Protein AF-A0A078GFH9-F1 (afdb_monomer)

Sequence (104 aa):
MNLLRPFNVSLSLSLSLSLSLSLVSSLVFETIARINPNSAETLALSGKIRVDRMDQQPEPVTYVCGDCGQENTLKSGDVIQCRECGYRILYKKRTRRVVQYEAR

InterPro domains:
  IPR006591 RNA polymerase archaeal subunit P/eukaryotic subunit RPABC4 [PF03604] (63-94)
  IPR006591 RNA polymerase archaeal subunit P/eukaryotic subunit RPABC4 [SM00659] (61-104)
  IPR029040 RNA polymerase subunit RPABC4/transcription elongation factor Spt4 [SSF63393] (60-104)
  IPR039747 DNA-directed RNA polymerases I, II, and III subunit RPABC4 [PTHR12056] (54-104)

pLDDT: mean 76.41, std 17.41, range [43.25, 97.69]

Nearest PDB structures (foldseek)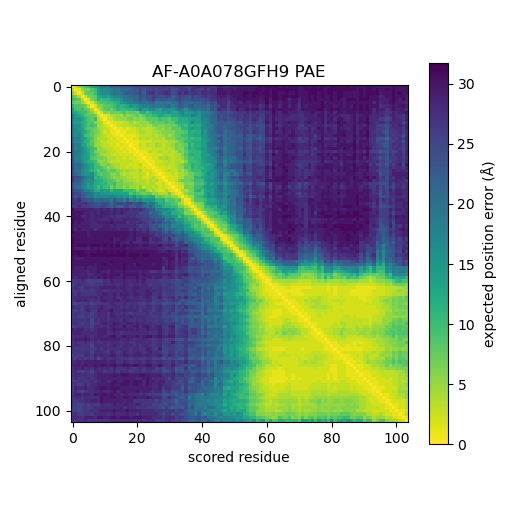:
  7oo3-assembly1_L  TM=8.699E-01  e=2.683E-05  Sus scrofa
  7fji-assembly1_L  TM=8.784E-01  e=6.202E-05  Homo sapiens
  7b0y-assembly1_L  TM=8.665E-01  e=6.202E-05  Sus scrofa domesticus
  7pks-assembly1_L  TM=8.428E-01  e=7.055E-05  Sus scrofa domesticus
  7d59-assembly1_L  TM=7.965E-01  e=1.039E-04  Homo sapiens

Structure (mmCIF, N/CA/C/O backbone):
data_AF-A0A078GFH9-F1
#
_entry.id   AF-A0A078GFH9-F1
#
loop_
_atom_site.group_PDB
_atom_site.id
_atom_site.type_symbol
_atom_site.label_atom_id
_atom_site.label_alt_id
_atom_site.label_comp_id
_atom_site.label_asym_id
_atom_site.label_entity_id
_atom_site.label_seq_id
_atom_site.pdbx_PDB_ins_code
_atom_site.Cartn_x
_atom_site.Cartn_y
_atom_site.Cartn_z
_atom_site.occupancy
_atom_site.B_iso_or_equiv
_atom_site.auth_seq_id
_atom_site.auth_comp_id
_atom_site.auth_asym_id
_atom_site.auth_atom_id
_atom_site.pdbx_PDB_model_num
ATOM 1 N N . MET A 1 1 ? 48.111 67.681 11.570 1.00 44.59 1 MET A N 1
ATOM 2 C CA . MET A 1 1 ? 46.868 66.882 11.450 1.00 44.59 1 MET A CA 1
ATOM 3 C C . MET A 1 1 ? 46.186 67.388 10.182 1.00 44.59 1 MET A C 1
ATOM 5 O O . MET A 1 1 ? 45.877 68.560 10.150 1.00 44.59 1 MET A O 1
ATOM 9 N N . ASN A 1 2 ? 46.042 66.696 9.059 1.00 43.25 2 ASN A N 1
ATOM 10 C CA . ASN A 1 2 ? 46.056 65.275 8.758 1.00 43.25 2 ASN A CA 1
ATOM 11 C C . ASN A 1 2 ? 46.515 65.069 7.304 1.00 43.25 2 ASN A C 1
ATOM 13 O O . ASN A 1 2 ? 46.281 65.910 6.441 1.00 43.25 2 ASN A O 1
ATOM 17 N N . LEU A 1 3 ? 47.171 63.934 7.075 1.00 46.81 3 LEU A N 1
ATOM 18 C CA . LEU A 1 3 ? 47.608 63.417 5.780 1.00 46.81 3 LEU A CA 1
ATOM 19 C C . LEU A 1 3 ? 46.393 62.932 4.967 1.00 46.81 3 LEU A C 1
ATOM 21 O O . LEU A 1 3 ? 45.653 62.073 5.446 1.00 46.81 3 LEU A O 1
ATOM 25 N N . LEU A 1 4 ? 46.207 63.421 3.738 1.00 49.06 4 LEU A N 1
ATOM 26 C CA . LEU A 1 4 ? 45.232 62.876 2.782 1.00 49.06 4 LEU A CA 1
ATOM 27 C C . LEU A 1 4 ? 45.896 61.746 1.972 1.00 49.06 4 LEU A C 1
ATOM 29 O O . LEU A 1 4 ? 46.845 61.978 1.228 1.00 49.06 4 LEU A O 1
ATOM 33 N N . ARG A 1 5 ? 45.427 60.506 2.175 1.00 56.47 5 ARG A N 1
ATOM 34 C CA . ARG A 1 5 ? 45.874 59.279 1.484 1.00 56.47 5 ARG A CA 1
ATOM 35 C C . ARG A 1 5 ? 45.098 59.047 0.171 1.00 56.47 5 ARG A C 1
ATOM 37 O O . ARG A 1 5 ? 43.948 59.475 0.079 1.00 56.47 5 ARG A O 1
ATOM 44 N N . PRO A 1 6 ? 45.677 58.328 -0.813 1.00 53.16 6 PRO A N 1
ATOM 45 C CA . PRO A 1 6 ? 45.021 58.014 -2.083 1.00 53.16 6 PRO A CA 1
ATOM 46 C C . PRO A 1 6 ? 43.909 56.971 -1.891 1.00 53.16 6 PRO A C 1
ATOM 48 O O . PRO A 1 6 ? 44.132 55.914 -1.296 1.00 53.16 6 PRO A O 1
ATOM 51 N N . PHE A 1 7 ? 42.708 57.255 -2.402 1.00 56.31 7 PHE A N 1
ATOM 52 C CA . PHE A 1 7 ? 41.616 56.282 -2.454 1.00 56.31 7 PHE A CA 1
ATOM 53 C C . PHE A 1 7 ? 41.973 55.150 -3.433 1.00 56.31 7 PHE A C 1
ATOM 55 O O . PHE A 1 7 ? 42.404 55.369 -4.563 1.00 56.31 7 PHE A O 1
ATOM 62 N N . ASN A 1 8 ? 41.864 53.922 -2.936 1.00 61.19 8 ASN A N 1
ATOM 63 C CA . ASN A 1 8 ? 42.516 52.719 -3.438 1.00 61.19 8 ASN A CA 1
ATOM 64 C C . ASN A 1 8 ? 41.754 52.103 -4.635 1.00 61.19 8 ASN A C 1
ATOM 66 O O . ASN A 1 8 ? 40.836 51.308 -4.448 1.00 61.19 8 ASN A O 1
ATOM 70 N N . VAL A 1 9 ? 42.132 52.473 -5.865 1.00 59.12 9 VAL A N 1
ATOM 71 C CA . VAL A 1 9 ? 41.532 51.983 -7.131 1.00 59.12 9 VAL A CA 1
ATOM 72 C C . VAL A 1 9 ? 41.689 50.461 -7.310 1.00 59.12 9 VAL A C 1
ATOM 74 O O . VAL A 1 9 ? 40.844 49.809 -7.917 1.00 59.12 9 VAL A O 1
ATOM 77 N N . SER A 1 10 ? 42.729 49.857 -6.729 1.00 61.00 10 SER A N 1
ATOM 78 C CA . SER A 1 10 ? 42.951 48.404 -6.774 1.00 61.00 10 SER A CA 1
ATOM 79 C C . SER A 1 10 ? 41.939 47.614 -5.939 1.00 61.00 10 SER A C 1
ATOM 81 O O . SER A 1 10 ? 41.643 46.464 -6.262 1.00 61.00 10 SER A O 1
ATOM 83 N N . LEU A 1 11 ? 41.388 48.218 -4.880 1.00 61.41 11 LEU A N 1
ATOM 84 C CA . LEU A 1 11 ? 40.386 47.585 -4.022 1.00 61.41 11 LEU A CA 1
ATOM 85 C C . LEU A 1 11 ? 38.989 47.593 -4.662 1.00 61.41 11 LEU A C 1
ATOM 87 O O . LEU A 1 11 ? 38.220 46.657 -4.474 1.00 61.41 11 LEU A O 1
ATOM 91 N N . SER A 1 12 ? 38.656 48.623 -5.447 1.00 67.38 12 SER A N 1
ATOM 92 C CA . SER A 1 12 ? 37.383 48.670 -6.178 1.00 67.38 12 SER A CA 1
ATOM 93 C C . SER A 1 12 ? 37.382 47.739 -7.394 1.00 67.38 12 SER A C 1
ATOM 95 O O . SER A 1 12 ? 36.368 47.090 -7.655 1.00 67.38 12 SER A O 1
ATOM 97 N N . LEU A 1 13 ? 38.517 47.614 -8.096 1.00 66.31 13 LEU A N 1
ATOM 98 C CA . LEU A 1 13 ? 38.673 46.689 -9.225 1.00 66.31 13 LEU A CA 1
ATOM 99 C C . LEU A 1 13 ? 38.635 45.211 -8.796 1.00 66.31 13 LEU A C 1
ATOM 101 O O . LEU A 1 13 ? 38.121 44.370 -9.526 1.00 66.31 13 LEU A O 1
ATOM 105 N N . SER A 1 14 ? 39.154 44.879 -7.611 1.00 72.38 14 SER A N 1
ATOM 106 C CA . SER A 1 14 ? 39.112 43.509 -7.080 1.00 72.38 14 SER A CA 1
ATOM 107 C C . SER A 1 14 ? 37.718 43.120 -6.574 1.00 72.38 14 SER A C 1
ATOM 109 O O . SER A 1 14 ? 37.273 41.987 -6.790 1.00 72.38 14 SER A O 1
ATOM 111 N N . LEU A 1 15 ? 36.981 44.062 -5.974 1.00 72.88 15 LEU A N 1
ATOM 112 C CA . LEU A 1 15 ? 35.581 43.838 -5.612 1.00 72.88 15 LEU A CA 1
ATOM 113 C C . LEU A 1 15 ? 34.701 43.649 -6.859 1.00 72.88 15 LEU A C 1
ATOM 115 O O . LEU A 1 15 ? 33.892 42.728 -6.889 1.00 72.88 15 LEU A O 1
ATOM 119 N N . SER A 1 16 ? 34.881 44.435 -7.924 1.00 77.88 16 SER A N 1
ATOM 120 C CA . SER A 1 16 ? 34.088 44.261 -9.153 1.00 77.88 16 SER A CA 1
ATOM 121 C C . SER A 1 16 ? 34.410 42.958 -9.902 1.00 77.88 16 SER A C 1
ATOM 123 O O . SER A 1 16 ? 33.491 42.286 -10.383 1.00 77.88 16 SER A O 1
ATOM 125 N N . LEU A 1 17 ? 35.683 42.538 -9.948 1.00 76.25 17 LEU A N 1
ATOM 126 C CA . LEU A 1 17 ? 36.062 41.232 -10.504 1.00 76.25 17 LEU A CA 1
ATOM 127 C C . LEU A 1 17 ? 35.473 40.067 -9.688 1.00 76.25 17 LEU A C 1
ATOM 129 O O . LEU A 1 17 ? 34.969 39.109 -10.261 1.00 76.25 17 LEU A O 1
ATOM 133 N N . SER A 1 18 ? 35.466 40.143 -8.356 1.00 79.81 18 SER A N 1
ATOM 134 C CA . SER A 1 18 ? 34.900 39.066 -7.522 1.00 79.81 18 SER A CA 1
ATOM 135 C C . SER A 1 18 ? 33.369 38.976 -7.601 1.00 79.81 18 SER A C 1
ATOM 137 O O . SER A 1 18 ? 32.820 37.872 -7.695 1.00 79.81 18 SER A O 1
ATOM 139 N N . LEU A 1 19 ? 32.662 40.114 -7.640 1.00 78.62 19 LEU A N 1
ATOM 140 C CA . LEU A 1 19 ? 31.211 40.128 -7.861 1.00 78.62 19 LEU A CA 1
ATOM 141 C C . LEU A 1 19 ? 30.839 39.611 -9.262 1.00 78.62 19 LEU A C 1
ATOM 143 O O . LEU A 1 19 ? 29.869 38.873 -9.401 1.00 78.62 19 LEU A O 1
ATOM 147 N N . SER A 1 20 ? 31.618 39.928 -10.299 1.00 83.75 20 SER A N 1
ATOM 148 C CA . SER A 1 20 ? 31.356 39.402 -11.649 1.00 83.75 20 SER A CA 1
ATOM 149 C C . SER A 1 20 ? 31.637 37.899 -11.765 1.00 83.75 20 SER A C 1
ATOM 151 O O . SER A 1 20 ? 30.795 37.175 -12.295 1.00 83.75 20 SER A O 1
ATOM 153 N N . LEU A 1 21 ? 32.746 37.391 -11.213 1.00 78.75 21 LEU A N 1
ATOM 154 C CA . LEU A 1 21 ? 33.046 35.950 -11.224 1.00 78.75 21 LEU A CA 1
ATOM 155 C C . LEU A 1 21 ? 31.990 35.122 -10.468 1.00 78.75 21 LEU A C 1
ATOM 157 O O . LEU A 1 21 ? 31.617 34.037 -10.920 1.00 78.75 21 LEU A O 1
ATOM 161 N N . SER A 1 22 ? 31.485 35.627 -9.339 1.00 81.56 22 SER A N 1
ATOM 162 C CA . SER A 1 22 ? 30.443 34.942 -8.560 1.00 81.56 22 SER A CA 1
ATOM 163 C C . SER A 1 22 ? 29.090 34.914 -9.281 1.00 81.56 22 SER A C 1
ATOM 165 O O . SER A 1 22 ? 28.462 33.858 -9.340 1.00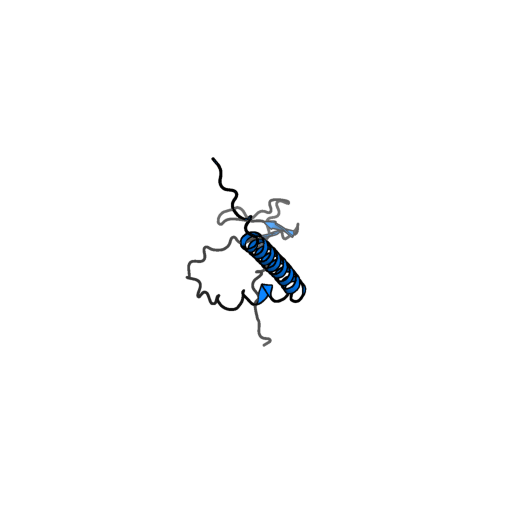 81.56 22 SER A O 1
ATOM 167 N N . LEU A 1 23 ? 28.670 36.018 -9.910 1.00 82.88 23 LEU A N 1
ATOM 168 C CA . LEU A 1 23 ? 27.431 36.066 -10.700 1.00 82.88 23 LEU A CA 1
ATOM 169 C C . LEU A 1 23 ? 27.488 35.157 -11.941 1.00 82.88 23 LEU A C 1
ATOM 171 O O . LEU A 1 23 ? 26.516 34.459 -12.233 1.00 82.88 23 LEU A O 1
ATOM 175 N N . VAL A 1 24 ? 28.630 35.112 -12.640 1.00 81.88 24 VAL A N 1
ATOM 176 C CA . VAL A 1 24 ? 28.834 34.214 -13.792 1.00 81.88 24 VAL A CA 1
ATOM 177 C C . VAL A 1 24 ? 28.798 32.748 -13.355 1.00 81.88 24 VAL A C 1
ATOM 179 O O . VAL A 1 24 ? 28.170 31.931 -14.023 1.00 81.88 24 VAL A O 1
ATOM 182 N N . SER A 1 25 ? 29.392 32.414 -12.206 1.00 76.50 25 SER A N 1
ATOM 183 C CA . SER A 1 25 ? 29.372 31.046 -11.668 1.00 76.50 25 SER A CA 1
ATOM 184 C C . SER A 1 25 ? 27.950 30.576 -11.336 1.00 76.50 25 SER A C 1
ATOM 186 O O . SER A 1 25 ? 27.579 29.462 -11.700 1.00 76.50 25 SER A O 1
ATOM 188 N N . SER A 1 26 ? 27.129 31.432 -10.717 1.00 77.12 26 SER A N 1
ATOM 189 C CA . SER A 1 26 ? 25.730 31.115 -10.389 1.00 77.12 26 SER A CA 1
ATOM 190 C C . SER A 1 26 ? 24.862 30.917 -11.638 1.00 77.12 26 SER A C 1
ATOM 192 O O . SER A 1 26 ? 24.118 29.942 -11.718 1.00 77.12 26 SER A O 1
ATOM 194 N N . LEU A 1 27 ? 24.996 31.784 -12.651 1.00 76.94 27 LEU A N 1
ATOM 195 C CA . LEU A 1 27 ? 24.244 31.666 -13.910 1.00 76.94 27 LEU A CA 1
ATOM 196 C C . LEU A 1 27 ? 24.651 30.431 -14.726 1.00 76.94 27 LEU A C 1
ATOM 198 O O . LEU A 1 27 ? 23.795 29.779 -15.327 1.00 76.94 27 LEU A O 1
ATOM 202 N N . VAL A 1 28 ? 25.941 30.081 -14.734 1.00 77.81 28 VAL A N 1
ATOM 203 C CA . VAL A 1 28 ? 26.439 28.855 -15.378 1.00 77.81 28 VAL A CA 1
ATOM 204 C C . VAL A 1 28 ? 25.876 27.618 -14.678 1.00 77.81 28 VAL A C 1
ATOM 206 O O . VAL A 1 28 ? 25.399 26.708 -15.354 1.00 77.81 28 VAL A O 1
ATOM 209 N N . PHE A 1 29 ? 25.847 27.601 -13.343 1.00 69.38 29 PHE A N 1
ATOM 210 C CA . PHE A 1 29 ? 25.290 26.487 -12.570 1.00 69.38 29 PHE A CA 1
ATOM 211 C C . PHE A 1 29 ? 23.789 26.297 -12.835 1.00 69.38 29 PHE A C 1
ATOM 213 O O . PHE A 1 29 ? 23.329 25.180 -13.079 1.00 69.38 29 PHE A O 1
ATOM 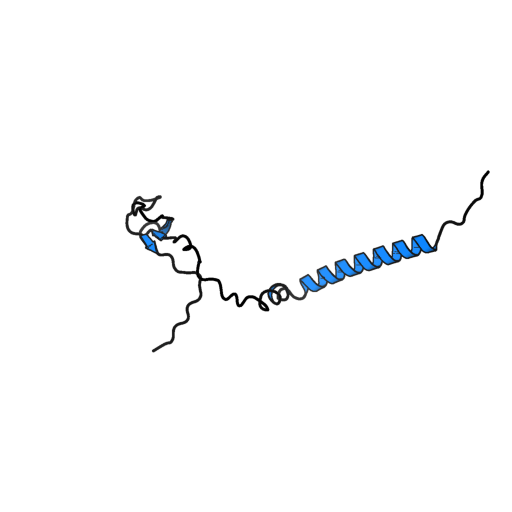220 N N . GLU A 1 30 ? 23.033 27.397 -12.872 1.00 71.75 30 GLU A N 1
ATOM 221 C CA . GLU A 1 30 ? 21.591 27.374 -13.125 1.00 71.75 30 GLU A CA 1
ATOM 222 C C . GLU A 1 30 ? 21.250 26.991 -14.577 1.00 71.75 30 GLU A C 1
ATOM 224 O O . GLU A 1 30 ? 20.271 26.286 -14.827 1.00 71.75 30 GLU A O 1
ATOM 229 N N . THR A 1 31 ? 22.104 27.359 -15.537 1.00 70.12 31 THR A N 1
ATOM 230 C CA . THR A 1 31 ? 21.964 26.964 -16.950 1.00 70.12 31 THR A CA 1
ATOM 231 C C . THR A 1 31 ? 22.322 25.488 -17.171 1.00 70.12 31 THR A C 1
ATOM 233 O O . THR A 1 31 ? 21.601 24.782 -17.878 1.00 70.12 31 THR A O 1
ATOM 236 N N . ILE A 1 32 ? 23.378 24.973 -16.526 1.00 65.69 32 ILE A N 1
ATOM 237 C CA . ILE A 1 32 ? 23.760 23.549 -16.590 1.00 65.69 32 ILE A CA 1
ATOM 238 C C . ILE A 1 32 ? 22.661 22.659 -15.983 1.00 65.69 32 ILE A C 1
ATOM 240 O O . ILE A 1 32 ? 22.322 21.628 -16.569 1.00 65.69 32 ILE A O 1
ATOM 244 N N . ALA A 1 33 ? 22.038 23.086 -14.878 1.00 63.56 33 ALA A N 1
ATOM 245 C CA . ALA A 1 33 ? 20.914 22.377 -14.260 1.00 63.56 33 ALA A CA 1
ATOM 246 C C . ALA A 1 33 ? 19.651 22.329 -15.149 1.00 63.56 33 ALA A C 1
ATOM 248 O O . ALA A 1 33 ? 18.849 21.405 -15.026 1.00 63.56 33 ALA A O 1
ATOM 249 N N . ARG A 1 34 ? 19.477 23.292 -16.070 1.00 65.50 34 ARG A N 1
ATOM 250 C CA . ARG A 1 34 ? 18.349 23.334 -17.024 1.00 65.50 34 ARG A CA 1
ATOM 251 C C . ARG A 1 34 ? 18.577 22.473 -18.272 1.00 65.50 34 ARG A C 1
ATOM 253 O O . ARG A 1 34 ? 17.608 21.967 -18.827 1.00 65.50 34 ARG A O 1
ATOM 260 N N . ILE A 1 35 ? 19.825 22.319 -18.727 1.00 65.31 35 ILE A N 1
ATOM 261 C CA . ILE A 1 35 ? 20.156 21.626 -19.990 1.00 65.31 35 ILE A CA 1
ATOM 262 C C . ILE A 1 35 ? 20.174 20.094 -19.837 1.00 65.31 35 ILE A C 1
ATOM 264 O O . ILE A 1 35 ? 19.911 19.389 -20.809 1.00 65.31 35 ILE A O 1
ATOM 268 N N . ASN A 1 36 ? 20.450 19.548 -18.647 1.00 57.84 36 ASN A N 1
ATOM 269 C CA . ASN A 1 36 ? 20.507 18.096 -18.452 1.00 57.84 36 ASN A CA 1
ATOM 270 C C . ASN A 1 36 ? 19.731 17.645 -17.199 1.00 57.84 36 ASN A C 1
ATOM 272 O O . ASN A 1 36 ? 20.343 17.433 -16.146 1.00 57.84 36 ASN A O 1
ATOM 276 N N . PRO A 1 37 ? 18.400 17.449 -17.300 1.00 60.31 37 PRO A N 1
ATOM 277 C CA . PRO A 1 37 ? 17.594 16.943 -16.185 1.00 60.31 37 PRO A CA 1
ATOM 278 C C . PRO A 1 37 ? 17.975 15.512 -15.766 1.00 60.31 37 PRO A C 1
ATOM 280 O O . PRO A 1 37 ? 17.624 15.086 -14.672 1.00 60.31 37 PRO A O 1
ATOM 283 N N . ASN A 1 38 ? 18.756 14.795 -16.582 1.00 57.75 38 ASN A N 1
ATOM 284 C CA . ASN A 1 38 ? 19.196 13.424 -16.315 1.00 57.75 38 ASN A CA 1
ATOM 285 C C . ASN A 1 38 ? 20.561 13.364 -15.594 1.00 57.75 38 ASN A C 1
ATOM 287 O O . ASN A 1 38 ? 21.034 12.282 -15.253 1.00 57.75 38 ASN A O 1
ATOM 291 N N . SER A 1 39 ? 21.214 14.506 -15.333 1.00 51.84 39 SER A N 1
ATOM 292 C CA . SER A 1 39 ? 22.480 14.551 -14.577 1.00 51.84 39 SER A CA 1
ATOM 293 C C . SER A 1 39 ? 22.295 14.469 -13.056 1.00 51.84 39 SER A C 1
ATOM 295 O O . SER A 1 39 ? 23.228 14.115 -12.337 1.00 51.84 39 SER A O 1
ATOM 297 N N . ALA A 1 40 ? 21.079 14.718 -12.558 1.00 51.97 40 ALA A N 1
ATOM 298 C CA . ALA A 1 40 ? 20.741 14.478 -11.156 1.00 51.97 40 ALA A CA 1
ATOM 299 C C . ALA A 1 40 ? 20.727 12.975 -10.802 1.00 51.97 40 ALA A C 1
ATOM 301 O O . ALA A 1 40 ? 20.838 12.620 -9.630 1.00 51.97 40 ALA A O 1
ATOM 302 N N . GLU A 1 41 ? 20.637 12.084 -11.797 1.00 53.12 41 GLU A N 1
ATOM 303 C CA . GLU A 1 41 ? 20.535 10.635 -11.583 1.00 53.12 41 GLU A CA 1
ATOM 304 C C . GLU A 1 41 ? 21.864 9.881 -11.772 1.00 53.12 41 GLU A C 1
ATOM 306 O O . GLU A 1 41 ? 22.013 8.763 -11.273 1.00 53.12 41 GLU A O 1
ATOM 311 N N . THR A 1 42 ? 22.886 10.479 -12.395 1.00 48.84 42 THR A N 1
ATOM 312 C CA . THR A 1 42 ? 24.171 9.795 -12.649 1.00 48.84 42 THR A CA 1
ATOM 313 C C . THR A 1 42 ? 25.124 9.749 -11.450 1.00 48.84 42 THR A C 1
ATOM 315 O O . THR A 1 42 ? 26.026 8.912 -11.434 1.00 48.84 42 THR A O 1
ATOM 318 N N . LEU A 1 43 ? 24.898 10.538 -10.393 1.00 50.22 43 LEU A N 1
ATOM 319 C CA . LEU A 1 43 ? 25.647 10.419 -9.127 1.00 50.22 43 LEU A CA 1
ATOM 320 C C . LEU A 1 43 ? 25.004 9.456 -8.113 1.00 50.22 43 LEU A C 1
ATOM 322 O O . LEU A 1 43 ? 25.598 9.177 -7.071 1.00 50.22 43 LEU A O 1
ATOM 326 N N . ALA A 1 44 ? 23.828 8.895 -8.409 1.00 53.00 44 ALA A N 1
ATOM 327 C CA . ALA A 1 44 ? 23.145 7.964 -7.509 1.00 53.00 44 ALA A CA 1
ATOM 328 C C . ALA A 1 44 ? 23.443 6.477 -7.793 1.00 53.00 44 ALA A C 1
ATOM 330 O O . ALA A 1 44 ? 23.134 5.636 -6.947 1.00 53.00 44 ALA A O 1
ATOM 331 N N . LEU A 1 45 ? 24.069 6.132 -8.929 1.00 55.44 45 LEU A N 1
ATOM 332 C CA . LEU A 1 45 ? 24.315 4.731 -9.316 1.00 55.44 45 LEU A CA 1
ATOM 333 C C . LEU A 1 45 ? 25.764 4.232 -9.178 1.00 55.44 45 LEU A C 1
ATOM 335 O O . LEU A 1 45 ? 26.001 3.042 -9.364 1.00 55.44 45 LEU A O 1
ATOM 339 N N . SER A 1 46 ? 26.733 5.063 -8.779 1.00 57.00 46 SER A N 1
ATOM 340 C CA . SER A 1 46 ? 28.147 4.637 -8.725 1.00 57.00 46 SER A CA 1
ATOM 341 C C . SER A 1 46 ? 28.618 4.031 -7.387 1.00 57.00 46 SER A C 1
ATOM 343 O O . SER A 1 46 ? 29.819 3.835 -7.207 1.00 57.00 46 SER A O 1
ATOM 345 N N . GLY A 1 47 ? 27.748 3.724 -6.415 1.00 49.97 47 GLY A N 1
ATOM 346 C CA . GLY A 1 47 ? 28.284 3.350 -5.094 1.00 49.97 47 GLY A CA 1
ATOM 347 C C . GLY A 1 47 ? 27.342 2.792 -4.038 1.00 49.97 47 GLY A C 1
ATOM 348 O O . GLY A 1 47 ? 27.557 3.048 -2.856 1.00 49.97 47 GLY A O 1
ATOM 349 N N . LYS A 1 48 ? 26.315 2.021 -4.404 1.00 48.50 48 LYS A N 1
ATOM 350 C CA . LYS A 1 48 ? 25.558 1.232 -3.414 1.00 48.50 48 LYS A CA 1
ATOM 351 C C . LYS A 1 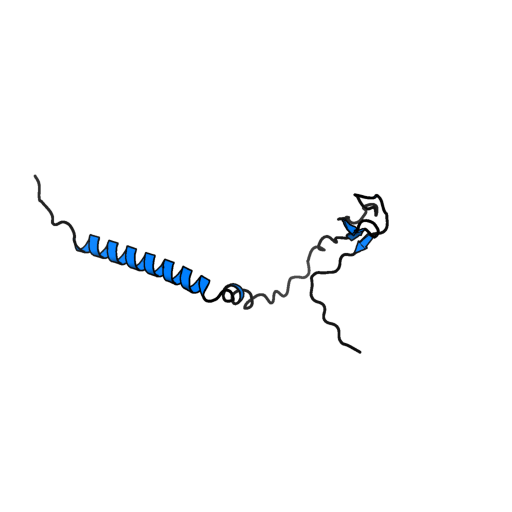48 ? 25.279 -0.185 -3.902 1.00 48.50 48 LYS A C 1
ATOM 353 O O . LYS A 1 48 ? 24.134 -0.606 -3.972 1.00 48.50 48 LYS A O 1
ATOM 358 N N . ILE A 1 49 ? 26.335 -0.967 -4.115 1.00 55.72 49 ILE A N 1
ATOM 359 C CA . ILE A 1 49 ? 26.255 -2.370 -3.696 1.00 55.72 49 ILE A CA 1
ATOM 360 C C . ILE A 1 49 ? 26.526 -2.352 -2.195 1.00 55.72 49 ILE A C 1
ATOM 362 O O . ILE A 1 49 ? 27.652 -2.512 -1.732 1.00 55.72 49 ILE A O 1
ATOM 366 N N . ARG A 1 50 ? 25.487 -2.045 -1.419 1.00 55.09 50 ARG A N 1
ATOM 367 C CA . ARG A 1 50 ? 25.496 -2.411 -0.011 1.00 55.09 50 ARG A CA 1
ATOM 368 C C . ARG A 1 50 ? 25.211 -3.901 -0.003 1.00 55.09 50 ARG A C 1
ATOM 370 O O . ARG A 1 50 ? 24.109 -4.320 -0.335 1.00 55.09 50 ARG A O 1
ATOM 377 N N . VAL A 1 51 ? 26.208 -4.705 0.350 1.00 53.31 51 VAL A N 1
ATOM 378 C CA . VAL A 1 51 ? 25.916 -5.988 0.990 1.00 53.31 51 VAL A CA 1
ATOM 379 C C . VAL A 1 51 ? 25.319 -5.595 2.337 1.00 53.31 51 VAL A C 1
ATOM 381 O O . VAL A 1 51 ? 26.036 -5.356 3.309 1.00 53.31 51 VAL A O 1
ATOM 384 N N . ASP A 1 52 ? 24.014 -5.327 2.326 1.00 52.34 52 ASP A N 1
ATOM 385 C CA . ASP A 1 52 ? 23.282 -4.904 3.505 1.00 52.34 52 ASP A CA 1
ATOM 386 C C . ASP A 1 52 ? 23.412 -6.021 4.541 1.00 52.34 52 ASP A C 1
ATOM 388 O O . ASP A 1 52 ? 23.128 -7.191 4.277 1.00 52.34 52 ASP A O 1
ATOM 392 N N . ARG A 1 53 ? 23.921 -5.647 5.718 1.00 57.06 53 ARG A N 1
ATOM 393 C CA . ARG A 1 53 ? 23.992 -6.514 6.891 1.00 57.06 53 ARG A CA 1
ATOM 394 C C . ARG A 1 53 ? 22.630 -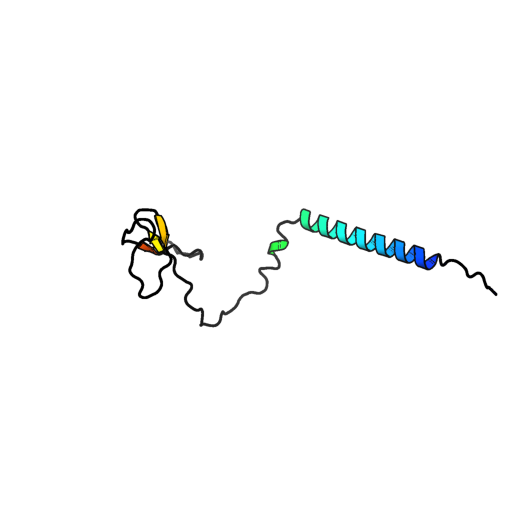7.176 7.083 1.00 57.06 53 ARG A C 1
ATOM 396 O O . ARG A 1 53 ? 21.608 -6.490 7.111 1.00 57.06 53 ARG A O 1
ATOM 403 N N . MET A 1 54 ? 22.640 -8.497 7.237 1.00 54.97 54 MET A N 1
ATOM 404 C CA . MET A 1 54 ? 21.482 -9.284 7.643 1.00 54.97 54 MET A CA 1
ATOM 405 C C . MET A 1 54 ? 21.119 -8.958 9.095 1.00 54.97 54 MET A C 1
ATOM 407 O O . MET A 1 54 ? 21.487 -9.681 10.010 1.00 54.97 54 MET A O 1
ATOM 411 N N . ASP A 1 55 ? 20.439 -7.835 9.287 1.00 57.25 55 ASP A N 1
ATOM 412 C CA . ASP A 1 55 ? 19.464 -7.629 10.358 1.00 57.25 55 ASP A CA 1
ATOM 413 C C . ASP A 1 55 ? 18.507 -6.509 9.917 1.00 57.25 55 ASP A C 1
ATOM 415 O O . ASP A 1 55 ? 18.430 -5.422 10.490 1.00 57.25 55 ASP A O 1
ATOM 419 N N . GLN A 1 56 ? 17.842 -6.721 8.776 1.00 64.50 56 GLN A N 1
ATOM 420 C CA . GLN A 1 56 ? 16.708 -5.884 8.405 1.00 64.50 56 GLN A CA 1
ATOM 421 C C . GLN A 1 56 ? 15.555 -6.273 9.327 1.00 64.50 56 GLN A C 1
ATOM 423 O O . GLN A 1 56 ? 14.913 -7.303 9.120 1.00 64.50 56 GLN A O 1
ATOM 428 N N . GLN A 1 57 ? 15.299 -5.437 10.338 1.00 66.19 57 GLN A N 1
ATOM 429 C CA . GLN A 1 57 ? 14.033 -5.444 11.068 1.00 66.19 57 GLN A CA 1
ATOM 430 C C . GLN A 1 57 ? 12.890 -5.593 10.049 1.00 66.19 57 GLN A C 1
ATOM 432 O O . GLN A 1 57 ? 12.890 -4.870 9.044 1.00 66.19 57 GLN A O 1
ATOM 437 N N . PRO A 1 58 ? 11.956 -6.539 10.249 1.00 69.62 58 PRO A N 1
ATOM 438 C CA . PRO A 1 58 ? 10.921 -6.818 9.268 1.00 69.62 58 PRO A CA 1
ATOM 439 C C . PRO A 1 58 ? 10.125 -5.539 8.999 1.00 69.62 58 PRO A C 1
ATOM 441 O O . PRO A 1 58 ? 9.514 -4.980 9.910 1.00 69.62 58 PRO A O 1
ATOM 444 N N . GLU A 1 59 ? 10.160 -5.058 7.750 1.00 75.94 59 GLU A N 1
ATOM 445 C CA . GLU A 1 59 ? 9.356 -3.908 7.337 1.00 75.94 59 GLU A CA 1
ATOM 446 C C . GLU A 1 59 ? 7.883 -4.168 7.691 1.00 75.94 59 GLU A C 1
ATOM 448 O O . GLU A 1 59 ? 7.381 -5.280 7.471 1.00 75.94 59 GLU A O 1
ATOM 453 N N . PRO A 1 60 ? 7.171 -3.164 8.232 1.00 79.88 60 PRO A N 1
ATOM 454 C CA . PRO A 1 60 ? 5.771 -3.319 8.588 1.00 79.88 60 PRO A CA 1
ATOM 455 C C . PRO A 1 60 ? 4.953 -3.711 7.351 1.00 79.88 60 PRO A C 1
ATOM 457 O O . PRO A 1 60 ? 4.980 -3.038 6.320 1.00 79.88 60 PRO A O 1
ATOM 460 N N . VAL A 1 61 ? 4.224 -4.824 7.454 1.00 88.94 61 VAL A N 1
ATOM 461 C CA . VAL A 1 61 ? 3.426 -5.372 6.352 1.00 88.94 61 VAL A CA 1
ATOM 462 C C . VAL A 1 61 ? 2.086 -4.647 6.276 1.00 88.94 61 VAL A C 1
ATOM 464 O O . VAL A 1 61 ? 1.297 -4.674 7.219 1.00 88.94 61 VAL A O 1
ATOM 467 N N . THR A 1 62 ? 1.807 -4.028 5.131 1.00 93.31 62 THR A N 1
ATOM 468 C CA . THR A 1 62 ? 0.493 -3.447 4.832 1.00 93.31 62 THR A CA 1
ATOM 469 C C . THR A 1 62 ? -0.433 -4.499 4.226 1.00 93.31 62 THR A C 1
ATOM 471 O O . THR A 1 62 ? -0.046 -5.238 3.312 1.00 93.31 62 THR A O 1
ATOM 474 N N . TYR A 1 63 ? -1.673 -4.530 4.702 1.00 96.19 63 TYR A N 1
ATOM 475 C CA . TYR A 1 63 ? -2.744 -5.367 4.175 1.00 96.19 63 TYR A CA 1
ATOM 476 C C . TYR A 1 63 ? -3.799 -4.518 3.463 1.00 96.19 63 TYR A C 1
ATOM 478 O O . TYR A 1 63 ? -3.904 -3.323 3.711 1.00 96.19 63 TYR A O 1
ATOM 486 N N . VAL A 1 64 ? -4.579 -5.132 2.581 1.00 97.06 64 VAL A N 1
ATOM 487 C CA . VAL A 1 64 ? -5.649 -4.509 1.797 1.00 97.06 64 VAL A CA 1
ATOM 488 C C . VAL A 1 64 ? -6.950 -5.252 2.083 1.00 97.06 64 VAL A C 1
ATOM 490 O O . VAL A 1 64 ? -6.985 -6.480 2.008 1.00 97.06 64 VAL A O 1
ATO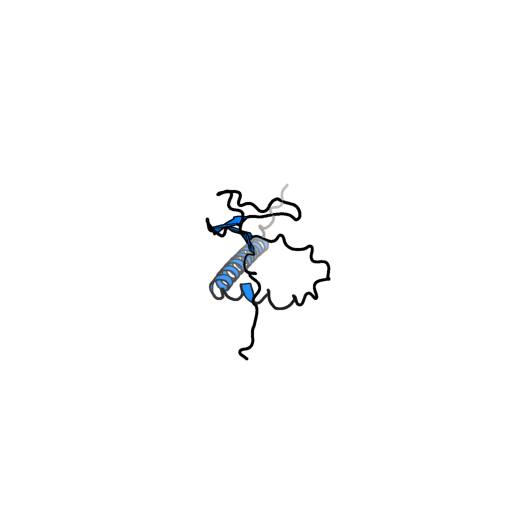M 493 N N . CYS A 1 65 ? -8.015 -4.536 2.434 1.00 97.69 65 CYS A N 1
ATOM 494 C CA . CYS A 1 65 ? -9.330 -5.129 2.680 1.00 97.69 65 CYS A CA 1
ATOM 495 C C . CYS A 1 65 ? -9.914 -5.755 1.412 1.00 97.69 65 CYS A C 1
ATOM 497 O O . CYS A 1 65 ? -9.863 -5.149 0.346 1.00 97.69 65 CYS A O 1
ATOM 499 N N . GLY A 1 66 ? -10.499 -6.948 1.538 1.00 96.00 66 GLY A N 1
ATOM 500 C CA . GLY A 1 66 ? -11.134 -7.620 0.406 1.00 96.00 66 GLY A CA 1
ATOM 501 C C . GLY A 1 66 ? -12.463 -7.012 -0.049 1.00 96.00 66 GLY A C 1
ATOM 502 O O . GLY A 1 66 ? -12.892 -7.331 -1.149 1.00 96.00 66 GLY A O 1
ATOM 503 N N . ASP A 1 67 ? -13.090 -6.165 0.772 1.00 96.75 67 ASP A N 1
ATOM 504 C CA . ASP A 1 67 ? -14.389 -5.547 0.473 1.00 96.75 67 ASP A CA 1
ATOM 505 C C . ASP A 1 67 ? -14.233 -4.060 0.108 1.00 96.75 67 ASP A C 1
ATOM 507 O O . ASP A 1 67 ? -14.402 -3.669 -1.042 1.00 96.75 67 ASP A O 1
ATOM 511 N N . CYS A 1 68 ? -13.775 -3.222 1.045 1.00 96.62 68 CYS A N 1
ATOM 512 C CA . CYS A 1 68 ? -13.597 -1.785 0.790 1.00 96.62 68 CYS A CA 1
ATOM 513 C C . CYS A 1 68 ? -12.271 -1.403 0.103 1.00 96.62 68 CYS A C 1
ATOM 515 O O . CYS A 1 68 ? -12.058 -0.230 -0.190 1.00 96.62 68 CYS A O 1
ATOM 517 N N . GLY A 1 69 ? -11.346 -2.348 -0.107 1.00 95.25 69 GLY A N 1
ATOM 518 C CA . GLY A 1 69 ? -10.050 -2.079 -0.750 1.00 95.25 69 GLY A CA 1
ATOM 519 C C . GLY A 1 69 ? -9.074 -1.224 0.067 1.00 95.25 69 GLY A C 1
ATOM 520 O O . GLY A 1 69 ? -8.005 -0.876 -0.429 1.00 95.25 69 GLY A O 1
ATOM 521 N N . GLN A 1 70 ? -9.416 -0.887 1.310 1.00 96.62 70 GLN A N 1
ATOM 522 C CA . GLN A 1 70 ? -8.624 0.032 2.123 1.00 96.62 70 GLN A CA 1
ATOM 523 C C . GLN A 1 70 ? -7.414 -0.618 2.766 1.00 96.62 70 GLN A C 1
ATOM 525 O O . GLN A 1 70 ? -7.409 -1.808 3.102 1.00 96.62 70 GLN A O 1
ATOM 530 N N . GLU A 1 71 ? -6.380 0.195 2.939 1.00 95.38 71 GLU A N 1
ATOM 531 C CA . GLU A 1 71 ? -5.112 -0.238 3.501 1.00 95.38 71 GLU A CA 1
ATOM 532 C C . GLU A 1 71 ? -5.191 -0.314 5.023 1.00 95.38 71 GLU A C 1
ATOM 534 O O . GLU A 1 71 ? -5.618 0.619 5.697 1.00 95.38 71 GLU A O 1
ATOM 539 N N . ASN A 1 72 ? -4.745 -1.435 5.581 1.00 94.81 72 ASN A N 1
ATOM 540 C CA . ASN A 1 72 ? -4.739 -1.667 7.013 1.00 94.81 72 ASN A CA 1
ATOM 541 C C . ASN A 1 72 ? -3.346 -2.095 7.475 1.00 94.81 72 ASN A C 1
ATOM 543 O O . ASN A 1 72 ? -2.702 -2.958 6.871 1.00 94.81 72 ASN A O 1
ATOM 547 N N . THR A 1 73 ? -2.887 -1.505 8.573 1.00 92.81 73 THR A N 1
ATOM 548 C CA . THR A 1 73 ? -1.643 -1.876 9.247 1.00 92.81 73 THR A CA 1
ATOM 549 C C . THR A 1 73 ? -1.989 -2.670 10.504 1.00 92.81 73 THR A C 1
ATOM 551 O O . THR A 1 73 ? -2.646 -2.167 11.421 1.00 92.81 73 THR A O 1
ATOM 554 N N . LEU A 1 74 ? -1.581 -3.941 10.526 1.00 91.00 74 LEU A N 1
ATOM 555 C CA . LEU A 1 74 ? -1.741 -4.832 11.677 1.00 91.00 74 LEU A CA 1
ATOM 556 C C . LEU A 1 74 ? -0.370 -5.260 12.181 1.00 91.00 74 LEU A C 1
ATOM 558 O O . LEU A 1 74 ? 0.527 -5.555 11.384 1.00 91.00 74 LEU A O 1
ATOM 562 N N . LYS A 1 75 ? -0.228 -5.324 13.502 1.00 89.75 75 LYS A N 1
ATOM 563 C CA . LYS A 1 75 ? 0.920 -5.935 14.169 1.00 89.75 75 LYS A CA 1
ATOM 564 C C . LYS A 1 75 ? 0.646 -7.415 14.429 1.00 89.75 75 LYS A C 1
ATOM 566 O O . LYS A 1 75 ? -0.493 -7.879 14.407 1.00 89.75 75 LYS A O 1
ATOM 571 N N . SER A 1 76 ? 1.707 -8.169 14.697 1.00 88.38 76 SER A N 1
ATOM 572 C CA . SER A 1 76 ? 1.592 -9.556 15.146 1.00 88.38 76 SER A CA 1
ATOM 573 C C . SER A 1 76 ? 0.792 -9.620 16.451 1.00 88.38 76 SER A C 1
ATOM 575 O O . SER A 1 76 ? 1.157 -8.960 17.420 1.00 88.38 76 SER A O 1
ATOM 577 N N . GLY A 1 77 ? -0.278 -10.416 16.474 1.00 88.88 77 GLY A N 1
ATOM 578 C CA . GLY A 1 77 ? -1.168 -10.563 17.633 1.00 88.88 77 GLY A CA 1
ATOM 579 C C . GLY A 1 77 ? -2.428 -9.690 17.601 1.00 88.88 77 GLY A C 1
ATOM 580 O O . GLY A 1 77 ? -3.326 -9.925 18.406 1.00 88.88 77 GLY A O 1
ATOM 581 N N . ASP A 1 78 ? -2.541 -8.744 16.664 1.00 91.38 78 ASP A N 1
ATOM 582 C CA . ASP A 1 78 ? -3.772 -7.969 16.481 1.00 91.38 78 ASP A CA 1
ATOM 583 C C . ASP A 1 78 ? -4.894 -8.837 15.878 1.00 91.38 78 ASP A C 1
ATOM 585 O O . ASP A 1 78 ? -4.652 -9.747 15.077 1.00 91.38 78 ASP A O 1
ATOM 589 N N . VAL A 1 79 ? -6.149 -8.526 16.218 1.00 93.44 79 VAL A N 1
ATOM 590 C CA . VAL A 1 79 ? -7.322 -9.162 15.597 1.00 93.44 79 VAL A CA 1
ATOM 591 C C . VAL A 1 79 ? -7.405 -8.764 14.121 1.00 93.44 79 VAL A C 1
ATOM 593 O O . VAL A 1 79 ? -7.337 -7.585 13.772 1.00 93.44 79 VAL A O 1
ATOM 596 N N . ILE A 1 80 ? -7.602 -9.752 13.244 1.00 94.38 80 ILE A N 1
ATOM 597 C CA . ILE A 1 80 ? -7.731 -9.547 11.796 1.00 94.38 80 ILE A CA 1
ATOM 598 C C . ILE A 1 80 ? -9.091 -8.909 11.491 1.00 94.38 80 ILE A C 1
ATOM 600 O O . ILE A 1 80 ? -10.107 -9.595 11.359 1.00 94.38 80 ILE A O 1
ATOM 604 N N . GLN A 1 81 ? -9.115 -7.580 11.396 1.00 95.94 81 GLN A N 1
ATOM 605 C CA . GLN A 1 81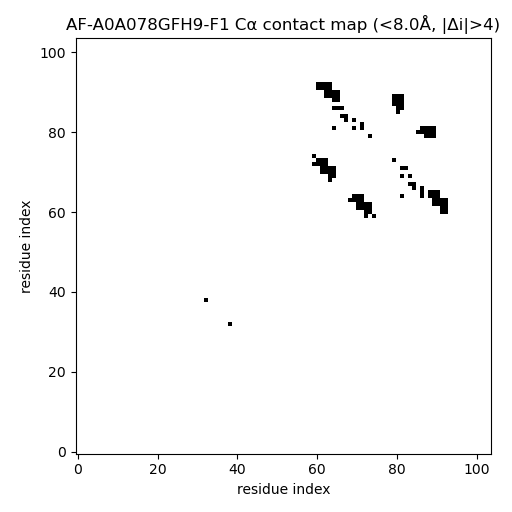 ? -10.318 -6.820 11.073 1.00 95.94 81 GLN A CA 1
ATOM 606 C C . GLN A 1 81 ? -9.981 -5.494 10.381 1.00 95.94 81 GLN A C 1
ATOM 608 O O . GLN A 1 81 ? -9.065 -4.777 10.789 1.00 95.94 81 GLN A O 1
ATOM 613 N N . CYS A 1 82 ? -10.726 -5.154 9.330 1.00 96.56 82 CYS A N 1
ATOM 614 C CA . CYS A 1 82 ? -10.652 -3.849 8.685 1.00 96.56 82 CYS A CA 1
ATOM 615 C C . CYS A 1 82 ? -11.216 -2.762 9.612 1.00 96.56 82 CYS A C 1
ATOM 617 O O . CYS A 1 82 ? -12.320 -2.905 10.134 1.00 96.56 82 CYS A O 1
ATOM 619 N N . ARG A 1 83 ? -10.475 -1.659 9.774 1.00 93.69 83 ARG A N 1
ATOM 620 C CA . ARG A 1 83 ? -10.854 -0.535 10.649 1.00 93.69 83 ARG A CA 1
ATOM 621 C C . ARG A 1 83 ? -12.021 0.299 10.115 1.00 93.69 83 ARG A C 1
ATOM 623 O O . ARG A 1 83 ? -12.661 0.987 10.896 1.00 93.69 83 ARG A O 1
ATOM 630 N N . GLU A 1 84 ? -12.287 0.237 8.811 1.00 95.88 84 GLU A N 1
ATOM 631 C CA . GLU A 1 84 ? -13.316 1.060 8.164 1.00 95.88 84 GLU A CA 1
ATOM 632 C C . GLU A 1 84 ? -14.661 0.339 8.029 1.00 95.88 84 GLU A C 1
ATOM 634 O O . GLU A 1 84 ? -15.694 0.906 8.361 1.00 95.88 84 GLU A O 1
ATOM 639 N N . CYS A 1 85 ? -14.662 -0.920 7.573 1.00 95.94 85 CYS A N 1
ATOM 640 C CA . CYS A 1 85 ? -15.894 -1.679 7.308 1.00 95.94 85 CYS A CA 1
ATOM 641 C C . CYS A 1 85 ? -16.131 -2.857 8.267 1.00 95.94 85 CYS A C 1
ATOM 643 O O . CYS A 1 85 ? -17.180 -3.491 8.221 1.00 95.94 85 CYS A O 1
ATOM 645 N N . GLY A 1 86 ? -15.160 -3.206 9.117 1.00 94.88 86 GLY A N 1
ATOM 646 C CA . GLY A 1 86 ? -15.278 -4.346 10.029 1.00 94.88 86 GLY A CA 1
ATOM 647 C C . GLY A 1 86 ? -15.143 -5.726 9.370 1.00 94.88 86 GLY A C 1
ATOM 648 O O . GLY A 1 86 ? -15.237 -6.733 10.078 1.00 94.88 86 GLY A O 1
ATOM 649 N N . TYR A 1 87 ? -14.887 -5.795 8.059 1.00 96.50 87 TYR A N 1
ATOM 650 C CA . TYR A 1 87 ? -14.648 -7.044 7.332 1.00 96.50 87 TYR A CA 1
ATOM 651 C C . TYR A 1 87 ? -13.367 -7.748 7.809 1.00 96.50 87 TYR A C 1
ATOM 653 O O . TYR A 1 87 ? -12.404 -7.098 8.219 1.00 96.50 87 TYR A O 1
ATOM 661 N N . ARG A 1 88 ? -13.343 -9.085 7.775 1.00 96.06 88 ARG A N 1
ATOM 662 C CA . ARG A 1 88 ? -12.279 -9.904 8.401 1.00 96.06 88 ARG A CA 1
ATOM 663 C C . ARG A 1 88 ? -11.314 -10.569 7.418 1.00 96.06 88 ARG A C 1
ATOM 665 O O . ARG A 1 88 ? -10.398 -11.259 7.850 1.00 96.06 88 ARG A O 1
ATOM 672 N N . ILE A 1 89 ? -11.493 -10.369 6.112 1.00 96.38 89 ILE A N 1
ATOM 673 C CA . ILE A 1 89 ? -10.579 -10.897 5.092 1.00 96.38 89 ILE A CA 1
ATOM 674 C C . ILE A 1 89 ? -9.722 -9.753 4.551 1.00 96.38 89 ILE A C 1
ATOM 676 O O . ILE A 1 89 ? -10.224 -8.758 4.021 1.00 96.38 89 ILE A O 1
ATOM 680 N N . LEU A 1 90 ? -8.410 -9.913 4.710 1.00 96.75 90 LEU A N 1
ATOM 681 C CA . LEU A 1 90 ? -7.378 -8.950 4.350 1.00 96.75 90 LEU A CA 1
ATOM 682 C C . LEU A 1 90 ? -6.332 -9.651 3.470 1.00 96.75 90 LEU A C 1
ATOM 684 O O . LEU A 1 90 ? -5.834 -10.718 3.822 1.00 96.75 90 LEU A O 1
ATOM 688 N N . TYR A 1 91 ? -5.971 -9.045 2.343 1.00 96.75 91 TYR A N 1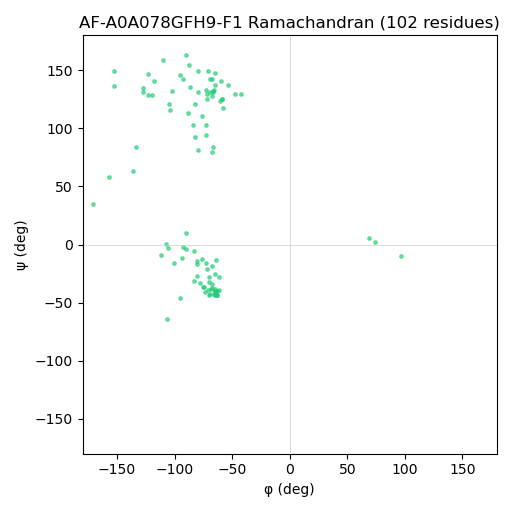
ATOM 689 C CA . TYR A 1 91 ? -4.917 -9.516 1.446 1.00 96.75 91 TYR A CA 1
ATOM 690 C C . TYR A 1 91 ? -3.595 -8.815 1.752 1.00 96.75 91 TYR A C 1
ATOM 692 O O . TYR A 1 91 ? -3.571 -7.637 2.093 1.00 96.75 91 TYR A O 1
ATOM 700 N N . LYS A 1 92 ? -2.462 -9.499 1.600 1.00 93.88 92 LYS A N 1
ATOM 701 C CA . LYS A 1 92 ? -1.149 -8.851 1.717 1.00 93.88 92 LYS A CA 1
ATOM 702 C C . LYS A 1 92 ? -0.893 -7.967 0.494 1.00 93.88 92 LYS A C 1
ATOM 704 O O . LYS A 1 92 ? -1.075 -8.412 -0.639 1.00 93.88 92 LYS A O 1
ATOM 709 N N . LYS A 1 93 ? -0.433 -6.733 0.700 1.00 94.25 93 LYS A N 1
ATOM 710 C CA . LYS A 1 93 ? -0.128 -5.819 -0.409 1.00 94.25 93 LYS A CA 1
ATOM 711 C C . LYS A 1 93 ? 1.075 -6.312 -1.229 1.00 94.25 93 LYS A C 1
ATOM 713 O O . LYS A 1 93 ? 2.047 -6.826 -0.670 1.00 94.25 93 LYS A O 1
ATOM 718 N N . ARG A 1 94 ? 1.033 -6.129 -2.557 1.00 92.69 94 ARG A N 1
ATOM 719 C CA . ARG A 1 94 ? 2.152 -6.453 -3.463 1.00 92.69 94 ARG A CA 1
ATOM 720 C C . ARG A 1 94 ? 3.398 -5.644 -3.088 1.00 92.69 94 ARG A C 1
ATOM 722 O O . ARG A 1 94 ? 3.311 -4.456 -2.777 1.00 92.69 94 ARG A O 1
ATOM 729 N N . THR A 1 95 ? 4.569 -6.270 -3.164 1.00 90.88 95 THR A N 1
ATOM 730 C CA . THR A 1 95 ? 5.848 -5.587 -2.946 1.00 90.88 95 THR A CA 1
ATOM 731 C C . THR A 1 95 ? 6.145 -4.605 -4.078 1.00 90.88 95 THR A C 1
ATOM 733 O O . THR A 1 95 ? 5.913 -4.913 -5.244 1.00 90.88 95 THR A O 1
ATOM 736 N N . ARG A 1 96 ? 6.740 -3.451 -3.752 1.00 89.38 96 ARG A N 1
ATOM 737 C CA . ARG A 1 96 ? 7.248 -2.498 -4.762 1.00 89.38 96 ARG A CA 1
ATOM 738 C C . ARG A 1 96 ? 8.562 -2.944 -5.414 1.00 89.38 96 ARG A C 1
ATOM 740 O O . ARG A 1 96 ? 8.985 -2.359 -6.402 1.00 89.38 96 ARG A O 1
ATOM 747 N N . ARG A 1 97 ? 9.216 -3.961 -4.848 1.00 89.00 97 ARG A N 1
ATOM 748 C CA . ARG A 1 97 ? 10.451 -4.541 -5.384 1.00 89.00 97 ARG A CA 1
ATOM 749 C C . ARG A 1 97 ? 10.154 -5.211 -6.730 1.00 89.00 97 ARG A C 1
ATOM 751 O O . ARG A 1 97 ? 9.168 -5.941 -6.841 1.00 89.00 97 ARG A O 1
ATOM 758 N N . VAL A 1 98 ? 10.996 -4.945 -7.728 1.00 92.00 98 VAL A N 1
ATOM 759 C CA . VAL A 1 98 ? 10.925 -5.594 -9.044 1.00 92.00 98 VAL A CA 1
ATOM 760 C C . VAL A 1 98 ? 11.266 -7.070 -8.867 1.00 92.00 98 VAL A C 1
ATOM 762 O O . VAL A 1 98 ? 12.257 -7.402 -8.221 1.00 92.00 98 VAL A O 1
ATOM 765 N N . VAL A 1 99 ? 10.433 -7.947 -9.423 1.00 92.75 99 VAL A N 1
ATOM 766 C CA . VAL A 1 99 ? 10.672 -9.393 -9.441 1.00 92.75 99 VAL A CA 1
ATOM 767 C C . VAL A 1 99 ? 10.735 -9.835 -10.896 1.00 92.75 99 VAL A C 1
ATOM 769 O O . VAL A 1 99 ? 9.842 -9.496 -11.674 1.00 92.75 99 VAL A O 1
ATOM 772 N N . GLN A 1 100 ? 11.793 -10.558 -11.256 1.00 94.88 100 GLN A N 1
ATOM 773 C CA . GLN A 1 100 ? 12.007 -11.100 -12.592 1.00 94.88 100 GLN A CA 1
ATOM 774 C C . GLN A 1 100 ? 11.670 -12.589 -12.591 1.00 94.88 100 GLN A C 1
ATOM 776 O O . GLN A 1 100 ? 12.117 -13.329 -11.717 1.00 94.88 100 GLN A O 1
ATOM 781 N N . TYR A 1 101 ? 10.884 -13.010 -13.575 1.00 95.31 101 TYR A N 1
ATOM 782 C CA . TYR A 1 101 ? 10.501 -14.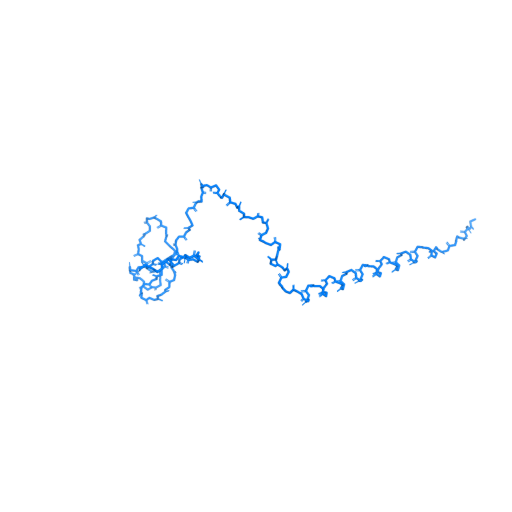401 -13.779 1.00 95.31 101 TYR A CA 1
ATOM 783 C C . TYR A 1 101 ? 10.917 -14.832 -15.189 1.00 95.31 101 TYR A C 1
ATOM 785 O O . TYR A 1 101 ? 10.897 -14.019 -16.114 1.00 95.31 101 TYR A O 1
ATOM 793 N N . GLU A 1 102 ? 11.296 -16.098 -15.346 1.00 96.50 102 GLU A N 1
ATOM 794 C CA . GLU A 1 102 ? 11.540 -16.736 -16.644 1.00 96.50 102 GLU A CA 1
ATOM 795 C C . GLU A 1 102 ? 10.264 -17.431 -17.144 1.00 96.50 102 GLU A C 1
ATOM 797 O O . GLU A 1 102 ? 9.511 -17.997 -16.351 1.00 96.50 102 GLU A O 1
ATOM 802 N N . ALA A 1 103 ? 10.007 -17.378 -18.452 1.00 95.81 103 ALA A N 1
ATOM 803 C CA . ALA A 1 103 ? 8.910 -18.112 -19.075 1.00 95.81 103 ALA A CA 1
ATOM 804 C C . ALA A 1 103 ? 9.387 -19.542 -19.371 1.00 95.81 103 ALA A C 1
ATOM 806 O O . ALA A 1 103 ? 10.170 -19.744 -20.299 1.00 95.81 103 ALA A O 1
ATOM 807 N N . ARG A 1 104 ? 8.963 -20.502 -18.545 1.00 89.25 104 ARG A N 1
ATOM 808 C CA . ARG A 1 104 ? 9.166 -21.941 -18.761 1.00 89.25 104 ARG A CA 1
ATOM 809 C C . ARG A 1 104 ? 7.895 -22.591 -19.280 1.00 89.25 104 ARG A C 1
ATOM 811 O O . ARG A 1 104 ? 6.809 -22.156 -18.835 1.00 89.25 104 ARG A O 1
#

Organism: Brassica napus (NCBI:txid3708)

Foldseek 3Di:
DDDDDDDDPVVVVVVVVVVVVVVVVVVVVVVVCVPCVPVVPPVVPPDDPPPDPPPPDDDFWWWADPPPRDIDTDDPPDQQADPPPRDRDIHTDDDPDDDDDDDD

Secondary structure (DSSP, 8-state):
----PPP-HHHHHHHHHHHHHHHHHHHHHHHHHHH-TTTTTTTSSSS------S---PPPPEEEETTT--EEE--TT-----TTT----EEEPPPSS-------

Radius of gyration: 31.2 Å; Cα contacts (8 Å, |Δi|>4): 62; chains: 1; bounding box: 64×89×38 Å

Solvent-accessible surface area (backbone atoms only — not comparable to full-atom values): 7078 Å² total; per-residue (Å²): 141,82,88,87,76,84,84,61,65,70,61,56,54,51,51,52,51,52,54,49,54,52,53,51,52,51,53,51,52,57,50,53,59,68,76,42,77,67,61,78,57,65,78,71,72,80,78,73,87,66,84,68,72,95,73,73,74,80,74,85,61,50,27,27,30,73,83,84,61,46,79,43,83,65,61,93,88,57,79,73,54,38,92,87,80,63,48,63,57,67,43,77,57,83,72,90,69,88,80,89,81,81,94,127

Mean predicted aligned error: 18.45 Å